Protein AF-A0A975W485-F1 (afdb_monomer_lite)

pLDDT: mean 73.98, std 15.27, range [39.44, 94.5]

Structure (mmCIF, N/CA/C/O backbone):
data_AF-A0A975W485-F1
#
_entry.id   AF-A0A975W485-F1
#
loop_
_atom_site.group_PDB
_atom_site.id
_atom_site.type_symbol
_atom_site.label_atom_id
_atom_site.label_alt_id
_atom_site.label_comp_id
_atom_site.label_asym_id
_atom_site.label_entity_id
_atom_site.label_seq_id
_atom_site.pdbx_PDB_ins_code
_atom_site.Cartn_x
_atom_site.Cartn_y
_atom_site.Cartn_z
_atom_site.occupancy
_atom_site.B_iso_or_equiv
_atom_site.auth_seq_id
_atom_site.auth_comp_id
_atom_site.auth_asym_id
_atom_site.auth_atom_id
_atom_site.pdbx_PDB_model_num
ATOM 1 N N . MET A 1 1 ? 15.518 33.620 -46.577 1.00 39.44 1 MET A N 1
ATOM 2 C CA . MET A 1 1 ? 16.293 33.807 -45.327 1.00 39.44 1 MET A CA 1
ATOM 3 C C . MET A 1 1 ? 16.130 32.571 -44.445 1.00 39.44 1 MET A C 1
ATOM 5 O O . MET A 1 1 ? 15.212 32.503 -43.639 1.00 39.44 1 MET A O 1
ATOM 9 N N . SER A 1 2 ? 16.962 31.550 -44.656 1.00 52.34 2 SER A N 1
ATOM 10 C CA . SER A 1 2 ? 16.921 30.267 -43.938 1.00 52.34 2 SER A CA 1
ATOM 11 C C . SER A 1 2 ? 17.733 30.347 -42.642 1.00 52.34 2 SER A C 1
ATOM 13 O O . SER A 1 2 ? 18.959 30.463 -42.687 1.00 52.34 2 SER A O 1
ATOM 15 N N . LYS A 1 3 ? 17.068 30.287 -41.484 1.00 60.19 3 LYS A N 1
ATOM 16 C CA . LYS A 1 3 ? 17.731 30.228 -40.173 1.00 60.19 3 LYS A CA 1
ATOM 17 C C . LYS A 1 3 ? 18.327 28.833 -39.975 1.00 60.19 3 LYS A C 1
ATOM 19 O O . LYS A 1 3 ? 17.605 27.883 -39.692 1.00 60.19 3 LYS A O 1
ATOM 24 N N . LYS A 1 4 ? 19.645 28.706 -40.157 1.00 66.50 4 LYS A N 1
ATOM 25 C CA . LYS A 1 4 ? 20.381 27.495 -39.773 1.00 66.50 4 LYS A CA 1
ATOM 26 C C . LYS A 1 4 ? 20.382 27.389 -38.250 1.00 66.50 4 LYS A C 1
ATOM 28 O O . LYS A 1 4 ? 20.908 28.268 -37.574 1.00 66.50 4 LYS A O 1
ATOM 33 N N . ILE A 1 5 ? 19.797 26.318 -37.728 1.00 73.19 5 ILE A N 1
ATOM 34 C CA . ILE A 1 5 ? 19.859 25.968 -36.310 1.00 73.19 5 ILE A CA 1
ATOM 35 C C . ILE A 1 5 ? 21.068 25.048 -36.136 1.00 73.19 5 ILE A C 1
ATOM 37 O O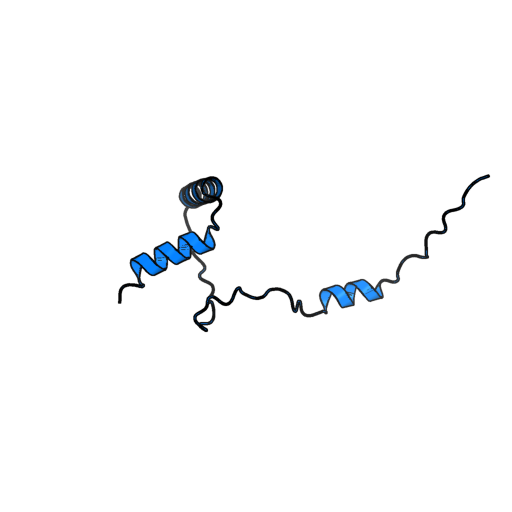 . ILE A 1 5 ? 21.131 23.975 -36.733 1.00 73.19 5 ILE A O 1
ATOM 41 N N . SER A 1 6 ? 22.050 25.505 -35.364 1.00 68.38 6 SER A N 1
ATOM 42 C CA . SER A 1 6 ? 23.254 24.746 -35.026 1.00 68.38 6 SER A CA 1
ATOM 43 C C . SER A 1 6 ? 22.951 23.818 -33.852 1.00 68.38 6 SER A C 1
ATOM 45 O O . SER A 1 6 ? 22.829 24.283 -32.721 1.00 68.38 6 SER A O 1
ATOM 47 N N . ILE A 1 7 ? 22.836 22.514 -34.106 1.00 74.75 7 ILE A N 1
ATOM 48 C CA . ILE A 1 7 ? 22.780 21.498 -33.049 1.00 74.75 7 ILE A CA 1
ATOM 49 C C . ILE A 1 7 ? 24.212 21.169 -32.618 1.00 74.75 7 ILE A C 1
ATOM 51 O O . ILE A 1 7 ? 25.058 20.833 -33.445 1.00 74.75 7 ILE A O 1
ATOM 55 N N . ALA A 1 8 ? 24.478 21.315 -31.319 1.00 74.94 8 ALA A N 1
ATOM 56 C CA . ALA A 1 8 ? 25.766 21.010 -30.705 1.00 74.94 8 ALA A CA 1
ATOM 57 C C . ALA A 1 8 ? 26.174 19.539 -30.944 1.00 74.94 8 ALA A C 1
ATOM 59 O O . ALA A 1 8 ? 25.303 18.671 -31.061 1.00 74.94 8 ALA A O 1
ATOM 60 N N . PRO A 1 9 ? 27.485 19.234 -31.021 1.00 73.31 9 PRO A N 1
ATOM 61 C CA . PRO A 1 9 ? 27.953 17.877 -31.264 1.00 73.31 9 PRO A CA 1
ATOM 62 C C . PRO A 1 9 ? 27.532 16.933 -30.132 1.00 73.31 9 PRO A C 1
ATOM 64 O O . PRO A 1 9 ? 27.390 17.332 -28.977 1.00 73.31 9 PRO A O 1
ATOM 67 N N . ARG A 1 10 ? 27.329 15.665 -30.506 1.00 64.50 10 ARG A N 1
ATOM 68 C CA . ARG A 1 10 ? 26.837 14.575 -29.655 1.00 64.50 10 ARG A CA 1
ATOM 69 C C . ARG A 1 10 ? 27.562 14.577 -28.296 1.00 64.50 10 ARG A C 1
ATOM 71 O O . ARG A 1 10 ? 28.788 14.441 -28.294 1.00 64.50 10 ARG A O 1
ATOM 78 N N . PRO A 1 11 ? 26.848 14.717 -27.161 1.00 66.19 11 PRO A N 1
ATOM 79 C CA . PRO A 1 11 ? 27.481 14.692 -25.848 1.00 66.19 11 PRO A CA 1
ATOM 80 C C . PRO A 1 11 ? 28.214 13.360 -25.675 1.00 66.19 11 PRO A C 1
ATOM 82 O O . PRO A 1 11 ? 27.673 12.290 -25.969 1.00 66.19 11 PRO A O 1
ATOM 85 N N . SER A 1 12 ? 29.487 13.437 -25.284 1.00 64.06 12 SER A N 1
ATOM 86 C CA . SER A 1 12 ? 30.323 12.254 -25.098 1.00 64.06 12 SER A CA 1
ATOM 87 C C . SER A 1 12 ? 29.783 11.408 -23.942 1.00 64.06 12 SER A C 1
ATOM 89 O O . SER A 1 12 ? 29.232 11.927 -22.973 1.00 64.06 12 SER A O 1
ATOM 91 N N . ALA A 1 13 ? 29.953 10.089 -24.043 1.00 61.19 13 ALA A N 1
ATOM 92 C CA . ALA A 1 13 ? 29.380 9.085 -23.142 1.00 61.19 13 ALA A CA 1
ATOM 93 C C . ALA A 1 13 ? 29.784 9.209 -21.653 1.00 61.19 13 ALA A C 1
ATOM 95 O O . ALA A 1 13 ? 29.296 8.443 -20.830 1.00 61.19 13 ALA A O 1
ATOM 96 N N . ARG A 1 14 ? 30.636 10.175 -21.280 1.00 59.56 14 ARG A N 1
ATOM 97 C CA . ARG A 1 14 ? 31.114 10.375 -19.902 1.00 59.56 14 ARG A CA 1
ATOM 98 C C . ARG A 1 14 ? 30.027 10.808 -18.911 1.00 59.56 14 ARG A C 1
ATOM 100 O O . ARG A 1 14 ? 30.190 10.562 -17.727 1.00 59.56 14 ARG A O 1
ATOM 107 N N . GLN A 1 15 ? 28.931 11.422 -19.362 1.00 62.28 15 GLN A N 1
ATOM 108 C CA . GLN A 1 15 ? 27.887 11.926 -18.451 1.00 62.28 15 GLN A CA 1
ATOM 109 C C . GLN A 1 15 ? 26.896 10.853 -17.973 1.00 62.28 15 GLN A C 1
ATOM 111 O O . GLN A 1 15 ? 26.216 11.056 -16.971 1.00 62.28 15 GLN A O 1
ATOM 116 N N . ALA A 1 16 ? 26.800 9.711 -18.663 1.00 63.62 16 ALA A N 1
ATOM 117 C CA . ALA A 1 16 ? 25.860 8.654 -18.283 1.00 63.62 16 ALA A CA 1
ATOM 118 C C . ALA A 1 16 ? 26.301 7.931 -16.997 1.00 63.62 16 ALA A C 1
ATOM 120 O O . ALA A 1 16 ? 25.479 7.685 -16.117 1.00 63.62 16 ALA A O 1
ATOM 121 N N . ASP A 1 17 ? 27.601 7.656 -16.865 1.00 66.50 17 ASP A N 1
ATOM 122 C CA . ASP A 1 17 ? 28.179 6.998 -15.686 1.00 66.50 17 ASP A CA 1
ATOM 123 C C . ASP A 1 17 ? 28.086 7.868 -14.426 1.00 66.50 17 ASP A C 1
ATOM 125 O O . ASP A 1 17 ? 27.885 7.358 -13.326 1.00 66.50 17 ASP A O 1
ATOM 129 N N . GLU A 1 18 ? 28.158 9.193 -14.585 1.00 67.94 18 GLU A N 1
ATOM 130 C CA . GLU A 1 18 ? 28.010 10.152 -13.487 1.00 67.94 18 GLU A CA 1
ATOM 131 C C . GLU A 1 18 ? 26.569 10.195 -12.952 1.00 67.94 18 GLU A C 1
ATOM 133 O O . GLU A 1 18 ? 26.367 10.317 -11.747 1.00 67.94 18 GLU A O 1
ATOM 138 N N . TRP A 1 19 ? 25.561 9.999 -13.810 1.00 65.69 19 TRP A N 1
ATOM 139 C CA . TRP A 1 19 ? 24.159 9.884 -13.385 1.00 65.69 19 TRP A CA 1
ATOM 140 C C . TRP A 1 19 ? 23.877 8.589 -12.608 1.00 65.69 19 TRP A C 1
ATOM 142 O O . TRP A 1 19 ? 23.080 8.600 -11.671 1.00 65.69 19 TRP A O 1
ATOM 152 N N . VAL A 1 20 ? 24.541 7.485 -12.970 1.00 68.12 20 VAL A N 1
ATOM 153 C CA . VAL A 1 20 ? 24.403 6.185 -12.286 1.00 68.12 20 VAL A CA 1
ATOM 154 C C . VAL A 1 20 ? 25.198 6.150 -10.979 1.00 68.12 20 VAL A C 1
ATOM 156 O O . VAL A 1 20 ? 24.732 5.593 -9.986 1.00 68.12 20 VAL A O 1
ATOM 159 N N . SER A 1 21 ? 26.387 6.753 -10.973 1.00 67.50 21 SER A N 1
ATOM 160 C CA . SER A 1 21 ? 27.301 6.750 -9.826 1.00 67.50 21 SER A CA 1
ATOM 161 C C . SER A 1 21 ? 26.997 7.845 -8.809 1.00 67.50 21 SER A C 1
ATOM 163 O O . SER A 1 21 ? 27.474 7.773 -7.675 1.00 67.50 21 SER A O 1
ATOM 165 N N . ALA A 1 22 ? 26.207 8.858 -9.179 1.00 61.28 22 ALA A N 1
ATOM 166 C CA . ALA A 1 22 ? 25.724 9.842 -8.229 1.00 61.28 22 ALA A CA 1
ATOM 167 C C . ALA A 1 22 ? 24.832 9.135 -7.194 1.00 61.28 22 ALA A C 1
ATOM 169 O O . ALA A 1 22 ? 23.764 8.623 -7.546 1.00 61.28 22 ALA A O 1
ATOM 170 N N . PRO A 1 23 ? 25.209 9.115 -5.901 1.00 57.53 23 PRO A N 1
ATOM 171 C CA . PRO A 1 23 ? 24.289 8.666 -4.877 1.00 57.53 23 PRO A CA 1
ATOM 172 C C . PRO A 1 23 ? 23.082 9.597 -4.940 1.00 57.53 23 PRO A C 1
ATOM 174 O O . PRO A 1 23 ? 23.215 10.806 -4.742 1.00 57.53 23 PRO A O 1
ATOM 177 N N . VAL A 1 24 ? 21.905 9.045 -5.240 1.00 59.22 24 VAL A N 1
ATOM 178 C CA . VAL A 1 24 ? 20.631 9.763 -5.161 1.00 59.22 24 VAL A CA 1
ATOM 179 C C . VAL A 1 24 ? 20.464 10.242 -3.715 1.00 59.22 24 VAL A C 1
ATOM 181 O O . VAL A 1 24 ? 19.884 9.569 -2.865 1.00 59.22 24 VAL A O 1
ATOM 184 N N . LYS A 1 25 ? 20.974 11.441 -3.413 1.00 55.38 25 LYS A N 1
ATOM 185 C CA . LYS A 1 25 ? 20.625 12.244 -2.234 1.00 55.38 25 LYS A CA 1
ATOM 186 C C . LYS A 1 25 ? 19.223 12.797 -2.464 1.00 55.38 25 LYS A C 1
ATOM 188 O O . LYS A 1 25 ? 19.031 13.984 -2.696 1.00 55.38 25 LYS A O 1
ATOM 193 N N . GLY A 1 26 ? 18.248 11.899 -2.542 1.00 51.69 26 GLY A N 1
ATOM 194 C CA . GLY A 1 26 ? 17.010 12.224 -3.235 1.00 51.69 26 GLY A CA 1
ATOM 195 C C . GLY A 1 26 ? 15.894 11.215 -3.064 1.00 51.69 26 GLY A C 1
ATOM 196 O O . GLY A 1 26 ? 15.070 11.054 -3.957 1.00 51.69 26 GLY A O 1
ATOM 197 N N . LYS A 1 27 ? 15.801 10.577 -1.902 1.00 46.84 27 LYS A N 1
ATOM 198 C CA . LYS A 1 27 ? 14.475 10.411 -1.321 1.00 46.84 27 LYS A CA 1
ATOM 199 C C . LYS A 1 27 ? 14.612 10.635 0.174 1.00 46.84 27 LYS A C 1
ATOM 201 O O . LYS A 1 27 ? 15.171 9.765 0.836 1.00 46.84 27 LYS A O 1
ATOM 206 N N . PRO A 1 28 ? 14.134 11.763 0.733 1.00 46.12 28 PRO A N 1
ATOM 207 C CA . PRO A 1 28 ? 13.785 11.720 2.134 1.00 46.12 28 PRO A CA 1
ATOM 208 C C . PRO A 1 28 ? 12.759 10.591 2.231 1.00 46.12 28 PRO A C 1
ATOM 210 O O . PRO A 1 28 ? 11.654 10.678 1.682 1.00 46.12 28 PRO A O 1
ATOM 213 N N . ALA A 1 29 ? 13.141 9.486 2.879 1.00 49.75 29 ALA A N 1
ATOM 214 C CA . ALA A 1 29 ? 12.160 8.753 3.651 1.00 49.75 29 ALA A CA 1
ATOM 215 C C . ALA A 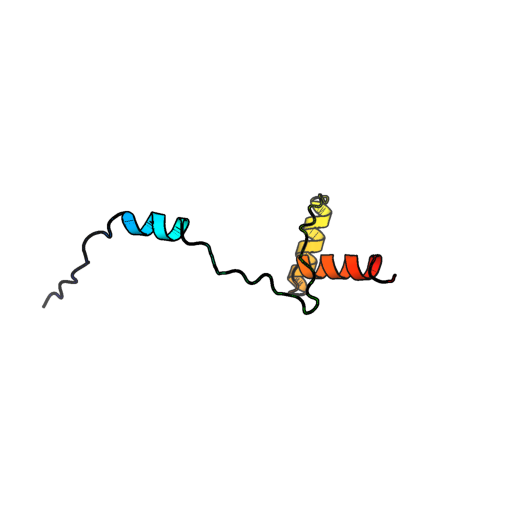1 29 ? 11.441 9.855 4.421 1.00 49.75 29 ALA A C 1
ATOM 217 O O . ALA A 1 29 ? 12.102 10.642 5.095 1.00 49.75 29 ALA A O 1
ATOM 218 N N . LYS A 1 30 ? 10.146 10.052 4.161 1.00 51.53 30 LYS A N 1
ATOM 219 C CA . LYS A 1 30 ? 9.358 10.992 4.947 1.00 51.53 30 LYS A CA 1
ATOM 220 C C . LYS A 1 30 ? 9.574 10.551 6.385 1.00 51.53 30 LYS A C 1
ATOM 222 O O . LYS A 1 30 ? 9.022 9.524 6.757 1.00 51.53 30 LYS A O 1
ATOM 227 N N . ALA A 1 31 ? 10.449 11.232 7.117 1.00 47.81 31 ALA A N 1
ATOM 228 C CA . ALA A 1 31 ? 10.616 11.009 8.531 1.00 47.81 31 ALA A CA 1
ATOM 229 C C . ALA A 1 31 ? 9.245 11.357 9.096 1.00 47.81 31 ALA A C 1
ATOM 231 O O . ALA A 1 31 ? 8.831 12.517 9.075 1.00 47.81 31 ALA A O 1
ATOM 232 N N . HIS A 1 32 ? 8.470 10.326 9.427 1.00 52.22 32 HIS A N 1
ATOM 233 C CA . HIS A 1 32 ? 7.364 10.534 10.337 1.00 52.22 32 HIS A CA 1
ATOM 234 C C . HIS A 1 32 ? 7.994 11.023 11.646 1.00 52.22 32 HIS A C 1
ATOM 236 O O . HIS A 1 32 ? 9.163 10.751 11.907 1.00 52.22 32 HIS A O 1
ATOM 242 N N . ALA A 1 33 ? 7.260 11.859 12.374 1.00 51.31 33 ALA A N 1
ATOM 243 C CA . ALA A 1 33 ? 7.783 12.732 13.424 1.00 51.31 33 ALA A CA 1
ATOM 244 C C . ALA A 1 33 ? 8.445 12.003 14.613 1.00 51.31 33 ALA A C 1
ATOM 246 O O . ALA A 1 33 ? 9.063 12.647 15.454 1.00 51.31 33 ALA A O 1
ATOM 247 N N . ASP A 1 34 ? 8.374 10.678 14.641 1.00 53.25 34 ASP A N 1
ATOM 248 C CA . ASP A 1 34 ? 9.014 9.800 15.602 1.00 53.25 34 ASP A CA 1
ATOM 249 C C . ASP A 1 34 ? 10.241 9.193 14.919 1.00 53.25 34 ASP A C 1
ATOM 251 O O . ASP A 1 34 ? 10.105 8.503 13.911 1.00 53.25 34 ASP A O 1
ATOM 255 N N . GLY A 1 35 ? 11.444 9.498 15.408 1.00 52.47 35 GLY A N 1
ATOM 256 C CA . GLY A 1 35 ? 12.739 9.138 14.810 1.00 52.47 35 GLY A CA 1
ATOM 257 C C . GLY A 1 35 ? 13.064 7.638 14.747 1.00 52.47 35 GLY A C 1
ATOM 258 O O . GLY A 1 35 ? 14.219 7.261 14.922 1.00 52.47 35 GLY A O 1
ATOM 259 N N .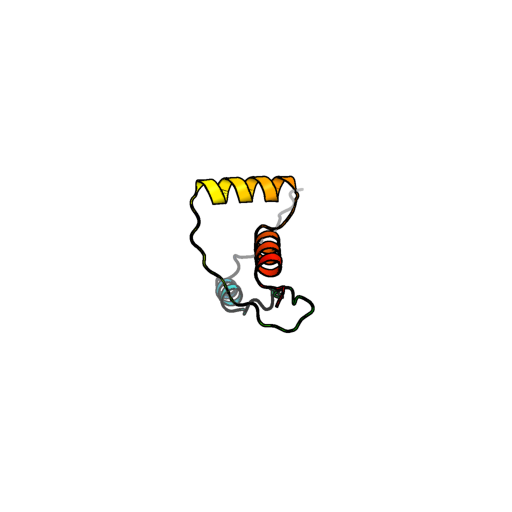 GLU A 1 36 ? 12.071 6.783 14.520 1.00 63.75 36 GLU A N 1
ATOM 260 C CA . GLU A 1 36 ? 12.219 5.353 14.319 1.00 63.75 36 GLU A CA 1
ATOM 261 C C . GLU A 1 36 ? 12.515 5.021 12.852 1.00 63.75 36 GLU A C 1
ATOM 263 O O . GLU A 1 36 ? 11.816 5.425 11.914 1.00 63.75 36 GLU A O 1
ATOM 268 N N . ASP A 1 37 ? 13.563 4.222 12.655 1.00 72.88 37 ASP A N 1
ATOM 269 C CA . ASP A 1 37 ? 13.940 3.711 11.346 1.00 72.88 37 ASP A CA 1
ATOM 270 C C . ASP A 1 37 ? 12.838 2.818 10.758 1.00 72.88 37 ASP A C 1
ATOM 272 O O . ASP A 1 37 ? 12.440 1.794 11.322 1.00 72.88 37 ASP A O 1
ATOM 276 N N . MET A 1 38 ? 12.376 3.168 9.555 1.00 73.75 38 MET A N 1
ATOM 277 C CA . MET A 1 38 ? 11.380 2.381 8.831 1.00 73.75 38 MET A CA 1
ATOM 278 C C . MET A 1 38 ? 11.962 1.038 8.384 1.00 73.75 38 MET A C 1
ATOM 280 O O . MET A 1 38 ? 12.717 0.961 7.410 1.00 73.75 38 MET A O 1
ATOM 284 N N . LYS A 1 39 ? 11.539 -0.050 9.029 1.00 80.06 39 LYS A N 1
ATOM 285 C CA . LYS A 1 39 ? 11.836 -1.410 8.562 1.00 80.06 39 LYS A CA 1
ATOM 286 C C . LYS A 1 39 ? 10.884 -1.812 7.431 1.00 80.06 39 LYS A C 1
ATOM 288 O O . LYS A 1 39 ? 9.690 -1.517 7.464 1.00 80.06 39 LYS A O 1
ATOM 293 N N . ARG A 1 40 ? 11.418 -2.480 6.400 1.00 83.88 40 ARG A N 1
ATOM 294 C CA . ARG A 1 40 ? 10.618 -3.013 5.284 1.00 83.88 40 ARG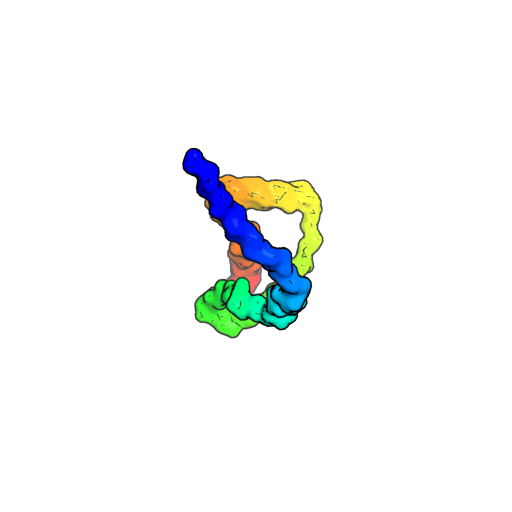 A CA 1
ATOM 295 C C . ARG A 1 40 ? 9.874 -4.263 5.745 1.00 83.88 40 ARG A C 1
ATOM 297 O O . ARG A 1 40 ? 10.505 -5.211 6.200 1.00 83.88 40 ARG A O 1
ATOM 304 N N . LEU A 1 41 ? 8.557 -4.265 5.574 1.00 82.94 41 LEU A N 1
ATOM 305 C CA . LEU A 1 41 ? 7.703 -5.427 5.789 1.00 82.94 41 LEU A CA 1
ATOM 306 C C . LEU A 1 41 ? 7.303 -6.001 4.423 1.00 82.94 41 LEU A C 1
ATOM 308 O O . LEU A 1 41 ? 6.567 -5.356 3.676 1.00 82.94 41 LEU A O 1
ATOM 312 N N . THR A 1 42 ? 7.806 -7.190 4.092 1.00 88.88 42 THR A N 1
ATOM 313 C CA . THR A 1 42 ? 7.399 -7.939 2.893 1.00 88.88 42 THR A CA 1
ATOM 314 C C . THR A 1 42 ? 6.302 -8.915 3.288 1.00 88.88 42 THR A C 1
ATOM 316 O O . THR A 1 42 ? 6.518 -9.755 4.158 1.00 88.88 42 THR A O 1
ATOM 319 N N . ILE A 1 43 ? 5.132 -8.792 2.664 1.00 87.06 43 ILE A N 1
ATOM 320 C CA . ILE A 1 43 ? 3.988 -9.676 2.890 1.00 87.06 43 ILE A CA 1
ATOM 321 C C . ILE A 1 43 ? 3.441 -10.159 1.557 1.00 87.06 43 ILE A C 1
ATOM 323 O O . ILE A 1 43 ? 3.249 -9.370 0.630 1.00 87.06 43 ILE A O 1
ATOM 327 N N . ASP A 1 44 ? 3.147 -11.449 1.492 1.00 89.06 44 ASP A N 1
ATOM 328 C CA . ASP A 1 44 ? 2.416 -12.034 0.382 1.00 89.06 44 ASP A CA 1
ATOM 329 C C . ASP A 1 44 ? 0.925 -12.014 0.708 1.00 89.06 44 ASP A C 1
ATOM 331 O O . ASP A 1 44 ? 0.485 -12.491 1.755 1.00 89.06 44 ASP A O 1
ATOM 335 N N . ILE A 1 45 ? 0.135 -11.441 -0.196 1.00 88.62 45 ILE A N 1
ATOM 336 C CA . ILE A 1 45 ? -1.321 -11.395 -0.083 1.00 88.62 45 ILE A CA 1
ATOM 337 C C . ILE A 1 45 ? -1.962 -11.986 -1.341 1.00 88.62 45 ILE A C 1
ATOM 339 O O . ILE A 1 45 ? -1.440 -11.798 -2.444 1.00 88.62 45 ILE A O 1
ATOM 343 N N . PRO A 1 46 ? -3.114 -12.672 -1.225 1.00 94.50 46 PRO A N 1
ATOM 344 C CA . PRO A 1 46 ? -3.822 -13.188 -2.389 1.00 94.50 46 PRO A CA 1
ATOM 345 C C . PRO A 1 46 ? -4.150 -12.076 -3.390 1.00 94.50 46 PRO A C 1
ATOM 347 O O . PRO A 1 46 ? -4.577 -10.983 -3.007 1.00 94.50 46 PRO A O 1
ATOM 350 N N . ALA A 1 47 ? -4.036 -12.371 -4.688 1.00 92.00 47 ALA A N 1
ATOM 351 C CA . ALA A 1 47 ? -4.260 -11.389 -5.753 1.00 92.00 47 ALA A CA 1
ATOM 352 C C . ALA A 1 47 ? -5.647 -10.719 -5.676 1.00 92.00 47 ALA A C 1
ATOM 354 O O . ALA A 1 47 ? -5.784 -9.525 -5.948 1.00 92.00 47 ALA A O 1
ATOM 355 N N . ALA A 1 48 ? -6.671 -11.469 -5.255 1.00 91.62 48 ALA A N 1
ATOM 356 C CA . ALA A 1 48 ? -8.019 -10.947 -5.053 1.00 91.62 48 ALA A CA 1
ATOM 357 C C . ALA A 1 48 ? -8.076 -9.874 -3.951 1.00 91.62 48 ALA A C 1
ATOM 359 O O . ALA A 1 48 ? -8.749 -8.857 -4.123 1.00 91.62 48 ALA A O 1
ATOM 360 N N . LEU A 1 49 ? -7.347 -10.074 -2.848 1.00 90.31 49 LEU A N 1
ATOM 361 C CA . LEU A 1 49 ? -7.283 -9.122 -1.741 1.00 90.31 49 LEU A CA 1
ATOM 362 C C . LEU A 1 49 ? -6.501 -7.874 -2.153 1.00 90.31 49 LEU A C 1
ATOM 364 O O . LEU A 1 49 ? -6.991 -6.763 -1.975 1.00 90.31 49 LEU A O 1
ATOM 368 N N . HIS A 1 50 ? -5.344 -8.053 -2.797 1.00 90.50 50 HIS A N 1
ATOM 369 C CA . HIS A 1 50 ? -4.550 -6.935 -3.310 1.00 90.50 50 HIS A CA 1
ATOM 370 C C . HIS A 1 50 ? -5.356 -6.054 -4.273 1.00 90.50 50 HIS A C 1
ATOM 372 O O . HIS A 1 50 ? -5.295 -4.829 -4.194 1.00 90.50 50 HIS A O 1
ATOM 378 N N . ARG A 1 51 ? -6.159 -6.663 -5.158 1.00 91.25 51 ARG A N 1
ATOM 379 C CA . ARG A 1 51 ? -7.015 -5.923 -6.094 1.00 91.25 51 ARG A CA 1
ATOM 380 C C . ARG A 1 51 ? -8.066 -5.079 -5.373 1.00 91.25 51 ARG A C 1
ATOM 382 O O . ARG A 1 51 ? -8.243 -3.927 -5.757 1.00 91.25 51 ARG A O 1
ATOM 389 N N . ARG A 1 52 ? -8.733 -5.637 -4.357 1.00 90.81 52 ARG A N 1
ATOM 390 C CA . ARG A 1 52 ? -9.746 -4.924 -3.558 1.00 90.81 52 ARG A CA 1
ATOM 391 C C . ARG A 1 52 ? -9.130 -3.740 -2.818 1.00 90.81 52 ARG A C 1
ATOM 393 O O . ARG A 1 52 ? -9.528 -2.606 -3.066 1.00 90.81 52 ARG A O 1
ATOM 400 N N . VAL A 1 53 ? -8.064 -3.995 -2.059 1.00 89.38 53 VAL A N 1
ATOM 401 C CA . VAL A 1 53 ? -7.352 -2.958 -1.298 1.00 89.38 53 VAL A CA 1
ATOM 402 C C . VAL A 1 53 ? -6.854 -1.850 -2.228 1.00 89.38 53 VAL A C 1
ATOM 404 O O . VAL A 1 53 ? -7.044 -0.669 -1.948 1.00 89.38 53 VAL A O 1
ATOM 407 N N . LYS A 1 54 ? -6.284 -2.207 -3.387 1.00 89.31 54 LYS A N 1
ATOM 408 C CA . LYS A 1 54 ? -5.820 -1.225 -4.372 1.00 89.31 54 LYS A CA 1
ATOM 409 C C . LYS A 1 54 ? -6.964 -0.383 -4.944 1.00 89.31 54 LYS A C 1
ATOM 411 O O . LYS A 1 54 ? -6.771 0.814 -5.141 1.00 89.31 54 LYS A O 1
ATOM 416 N N . SER A 1 55 ? -8.127 -0.979 -5.227 1.00 91.50 55 SER A N 1
ATOM 417 C CA . SER A 1 55 ? -9.289 -0.230 -5.729 1.00 91.50 55 SER A CA 1
ATOM 418 C C . SER A 1 55 ? -9.881 0.714 -4.685 1.00 91.50 55 SER A C 1
ATOM 420 O O . SER A 1 55 ? -10.221 1.842 -5.027 1.00 91.50 55 SER A O 1
ATOM 422 N N . GLU A 1 56 ? -9.946 0.290 -3.423 1.00 88.69 56 GLU A N 1
ATOM 423 C CA . GLU A 1 56 ? -10.468 1.111 -2.325 1.00 88.69 56 GLU A CA 1
ATOM 424 C C . GLU A 1 56 ? -9.541 2.296 -2.037 1.00 88.69 56 GLU A C 1
ATOM 426 O O . GLU A 1 56 ? -9.993 3.440 -2.021 1.00 88.69 56 GLU A O 1
ATOM 431 N N . CYS A 1 57 ? -8.228 2.051 -1.956 1.00 90.88 57 CYS A N 1
ATOM 432 C CA . CYS A 1 57 ? -7.240 3.118 -1.779 1.00 90.88 57 CYS A CA 1
ATOM 433 C C . CYS A 1 57 ? -7.275 4.126 -2.941 1.00 90.88 57 CYS A C 1
ATOM 435 O O . CYS A 1 57 ? -7.142 5.329 -2.728 1.00 90.88 57 CYS A O 1
ATOM 437 N N . ALA A 1 58 ? -7.482 3.653 -4.178 1.00 89.25 58 ALA A N 1
ATOM 438 C CA . ALA A 1 58 ? -7.599 4.527 -5.344 1.00 89.25 58 ALA A CA 1
ATOM 439 C C . ALA A 1 58 ? -8.855 5.412 -5.293 1.00 89.25 58 ALA A C 1
ATOM 441 O O . ALA A 1 58 ? -8.787 6.570 -5.695 1.00 89.25 58 ALA A O 1
ATOM 442 N N . ALA A 1 59 ? -9.975 4.888 -4.786 1.00 88.06 59 ALA A N 1
ATOM 443 C CA . ALA A 1 59 ? -11.209 5.652 -4.618 1.00 88.06 59 ALA A CA 1
ATOM 444 C C . ALA A 1 59 ? -11.090 6.721 -3.518 1.00 88.06 59 ALA A C 1
ATOM 446 O O . ALA A 1 59 ? -11.637 7.810 -3.663 1.00 88.06 59 ALA A O 1
ATOM 447 N N . GLN A 1 60 ? -10.357 6.424 -2.443 1.00 85.56 60 GLN A N 1
ATOM 448 C CA . GLN A 1 60 ? -10.149 7.341 -1.316 1.00 85.56 60 GLN A CA 1
ATOM 449 C C . GLN A 1 60 ? -8.988 8.328 -1.533 1.00 85.56 60 GLN A C 1
ATOM 451 O O . GLN A 1 60 ? -8.859 9.299 -0.794 1.00 85.56 60 GLN A O 1
ATOM 456 N N . GLY A 1 61 ? -8.153 8.113 -2.555 1.00 86.62 61 GLY A N 1
ATOM 457 C CA . GLY A 1 61 ? -6.978 8.948 -2.825 1.00 86.62 61 GLY A CA 1
ATOM 458 C C . GLY A 1 61 ? -5.832 8.740 -1.829 1.00 86.62 61 GLY A C 1
ATOM 459 O O . GLY A 1 61 ? -4.917 9.562 -1.758 1.00 86.62 61 GLY A O 1
ATOM 460 N N . GLU A 1 62 ? -5.858 7.644 -1.074 1.00 87.50 62 GLU A N 1
ATOM 461 C CA . GLU A 1 62 ? -4.870 7.337 -0.045 1.00 87.50 62 GLU A CA 1
ATOM 462 C C . GLU A 1 62 ? -3.780 6.392 -0.552 1.00 87.50 62 GLU A C 1
ATOM 464 O O . GLU A 1 62 ? -3.941 5.621 -1.506 1.00 87.50 62 GLU A O 1
ATOM 469 N N . LYS A 1 63 ? -2.618 6.434 0.103 1.00 88.00 63 LYS A N 1
ATOM 470 C CA . LYS A 1 63 ? -1.534 5.508 -0.213 1.00 88.00 63 LYS A CA 1
ATOM 471 C C . LYS A 1 63 ? -1.781 4.190 0.492 1.00 88.00 63 LYS A C 1
ATOM 473 O O . LYS A 1 63 ? -1.870 4.142 1.712 1.00 88.00 63 LYS A O 1
ATOM 478 N N . MET A 1 64 ? -1.712 3.105 -0.271 1.00 86.69 64 MET A N 1
ATOM 479 C CA . MET A 1 64 ? -1.823 1.746 0.263 1.00 86.69 64 MET A CA 1
ATOM 480 C C . MET A 1 64 ? -0.849 1.476 1.424 1.00 86.69 64 MET A C 1
ATOM 482 O O . MET A 1 64 ? -1.196 0.786 2.371 1.00 86.69 64 MET A O 1
ATOM 486 N N . ALA A 1 65 ? 0.360 2.050 1.382 1.00 86.25 65 ALA A N 1
ATOM 487 C CA . ALA A 1 65 ? 1.334 1.919 2.466 1.00 86.25 65 ALA A CA 1
ATOM 488 C C . ALA A 1 65 ? 0.882 2.595 3.773 1.00 86.25 65 ALA A C 1
ATOM 490 O O . ALA A 1 65 ? 1.184 2.082 4.846 1.00 86.25 65 ALA A O 1
ATOM 491 N N . ASP A 1 66 ? 0.170 3.719 3.685 1.00 85.56 66 ASP A N 1
ATOM 492 C CA . ASP A 1 66 ? -0.319 4.454 4.854 1.00 85.56 66 ASP A CA 1
ATOM 493 C C . ASP A 1 66 ? -1.543 3.742 5.455 1.00 85.56 66 ASP A C 1
ATOM 495 O O . ASP A 1 66 ? -1.588 3.541 6.663 1.00 85.56 66 ASP A O 1
ATOM 499 N N . VAL A 1 67 ? -2.445 3.214 4.618 1.00 88.06 67 VAL A N 1
ATOM 500 C CA . VAL A 1 67 ? -3.579 2.375 5.059 1.00 88.06 67 VAL A CA 1
ATOM 501 C C . VAL A 1 67 ? -3.101 1.106 5.774 1.00 88.06 67 VAL A C 1
ATOM 503 O O . VAL A 1 67 ? -3.602 0.750 6.838 1.00 88.06 67 VAL A O 1
ATOM 506 N N . VAL A 1 68 ? -2.097 0.416 5.218 1.00 88.00 68 VAL A N 1
ATOM 507 C CA . VAL A 1 68 ? -1.525 -0.783 5.858 1.00 88.00 68 VAL A CA 1
ATOM 508 C C . VAL A 1 68 ? -0.832 -0.426 7.176 1.00 88.00 68 VAL A C 1
ATOM 510 O O . VAL A 1 68 ? -0.930 -1.188 8.135 1.00 88.00 68 VAL A O 1
ATOM 513 N N . ARG A 1 69 ? -0.160 0.728 7.254 1.00 86.75 69 ARG A N 1
ATOM 514 C CA . ARG A 1 69 ? 0.425 1.220 8.511 1.00 86.75 69 ARG A CA 1
ATOM 515 C C . ARG A 1 69 ? -0.637 1.489 9.564 1.00 86.75 69 ARG A C 1
ATOM 517 O O . ARG A 1 69 ? -0.462 1.041 10.690 1.00 86.75 69 ARG A O 1
ATOM 524 N N . ASP A 1 70 ? -1.723 2.159 9.199 1.00 87.94 70 ASP A N 1
ATOM 525 C CA . ASP A 1 70 ? -2.812 2.461 10.126 1.00 87.94 70 ASP A CA 1
ATOM 526 C C . ASP A 1 70 ? -3.478 1.179 10.645 1.00 87.94 70 ASP A C 1
ATOM 528 O O . ASP A 1 70 ? -3.663 1.016 11.849 1.00 87.94 70 ASP A O 1
ATOM 532 N N . LEU A 1 71 ? -3.698 0.189 9.771 1.00 88.12 71 LEU A N 1
ATOM 533 C CA . LEU A 1 71 ? -4.205 -1.126 10.172 1.00 88.12 71 LEU A CA 1
ATOM 534 C C . LEU A 1 71 ? -3.268 -1.833 11.169 1.00 88.12 71 LEU A C 1
ATOM 536 O O . LEU A 1 71 ? -3.734 -2.457 12.125 1.00 88.12 71 LEU A O 1
ATOM 540 N N . LEU A 1 72 ? -1.949 -1.737 10.971 1.00 88.06 72 LEU A N 1
ATOM 541 C CA . LEU A 1 72 ? -0.959 -2.297 11.895 1.00 88.06 72 LEU A CA 1
ATOM 542 C C . LEU A 1 72 ? -0.941 -1.546 13.233 1.00 88.06 72 LEU A C 1
A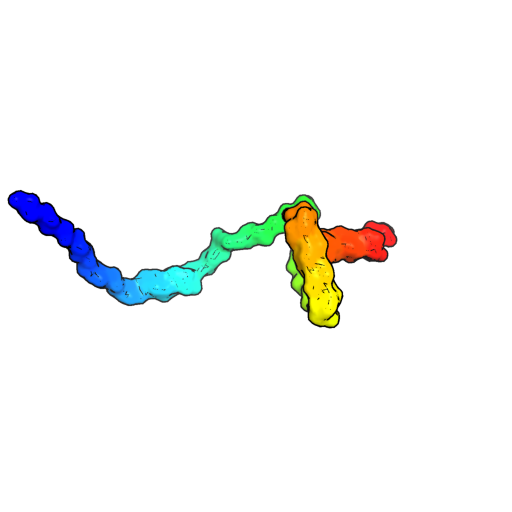TOM 544 O O . LEU A 1 72 ? -0.915 -2.192 14.278 1.00 88.06 72 LEU A O 1
ATOM 548 N N . ILE A 1 73 ? -1.019 -0.214 13.224 1.00 87.56 73 ILE A N 1
ATOM 549 C CA . ILE A 1 73 ? -1.090 0.609 14.443 1.00 87.56 73 ILE A CA 1
ATOM 550 C C . ILE A 1 73 ? -2.391 0.330 15.201 1.00 87.56 73 ILE A C 1
ATOM 552 O O . ILE A 1 73 ? -2.378 0.164 16.416 1.00 87.56 73 ILE A O 1
ATOM 556 N N . GLN A 1 74 ? -3.521 0.192 14.514 1.00 88.25 74 GLN A N 1
ATOM 557 C CA . GLN A 1 74 ? -4.792 -0.125 15.158 1.00 88.25 74 GLN A CA 1
ATOM 558 C C . GLN A 1 74 ? -4.763 -1.502 15.843 1.00 88.25 74 GLN A C 1
ATOM 560 O O . GLN A 1 74 ? -5.371 -1.682 16.901 1.00 88.25 74 GLN A O 1
ATOM 565 N N . LYS A 1 75 ? -4.076 -2.481 15.238 1.00 87.19 75 LYS A N 1
ATOM 566 C CA . LYS A 1 75 ? -3.980 -3.857 15.750 1.00 87.19 75 LYS A CA 1
ATOM 567 C C . LYS A 1 75 ? -2.910 -4.044 16.824 1.00 87.19 75 LYS A C 1
ATOM 569 O O . LYS A 1 75 ? -3.147 -4.818 17.745 1.00 87.19 75 LYS A O 1
ATOM 574 N N . TYR A 1 76 ? -1.771 -3.365 16.708 1.00 86.19 76 TYR A N 1
ATOM 575 C CA . TYR A 1 76 ? -0.588 -3.588 17.552 1.00 86.19 76 TYR 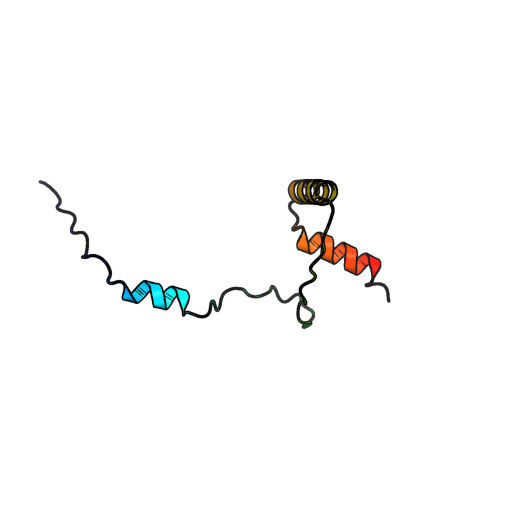A CA 1
ATOM 576 C C . TYR A 1 76 ? -0.124 -2.350 18.332 1.00 86.19 76 TYR A C 1
ATOM 578 O O . TYR A 1 76 ? 0.661 -2.484 19.260 1.00 86.19 76 TYR A O 1
ATOM 586 N N . GLY A 1 77 ? -0.596 -1.153 17.986 1.00 74.00 77 GLY A N 1
ATOM 587 C CA . GLY A 1 77 ? -0.235 0.113 18.637 1.00 74.00 77 GLY A CA 1
ATOM 588 C C . GLY A 1 77 ? -1.032 0.429 19.906 1.00 74.00 77 GLY A C 1
ATOM 589 O O . GLY A 1 77 ? -0.742 1.416 20.571 1.00 74.00 77 GLY A O 1
ATOM 590 N N . LYS A 1 78 ? -2.023 -0.398 20.269 1.00 61.03 78 LYS A N 1
ATOM 591 C CA . LYS A 1 78 ? -2.586 -0.423 21.626 1.00 61.03 78 LYS A CA 1
ATOM 592 C C . LYS A 1 78 ? -1.807 -1.437 22.458 1.00 61.03 78 LYS A C 1
ATOM 594 O O . LYS A 1 78 ? -2.261 -2.570 22.613 1.00 61.03 78 LYS A O 1
ATOM 599 N N . SER A 1 79 ? -0.653 -1.033 22.969 1.00 51.44 79 SER A N 1
ATOM 600 C CA . SER A 1 79 ? 0.014 -1.730 24.065 1.00 51.44 79 SER A CA 1
ATOM 601 C C . SER A 1 79 ? 0.519 -0.736 25.090 1.00 51.44 79 SER A C 1
ATOM 603 O O . SER A 1 79 ? 0.840 0.403 24.690 1.00 51.44 79 SER A O 1
#

Secondary structure (DSSP, 8-state):
------PPP---THHHHHHHHS----------SS------------HHHHHHHHHHHHHHT--HHHHHHHHHHHHHS--

Sequence (79 aa):
MSKKISIAPRPSARQADEWVSAPVKGKPAKAHADGEDMKRLTIDIPAALHRRVKSECAAQGEKMADVVRDLLIQKYGKS

Foldseek 3Di:
DDDDDDDDPDPDPVVVVVVVPPDCPDDPPPPDPPNDDDDDDDDDDDPVVVVVLVVVCVVVVHDSVVVVVVVCCVVPVPD

Radius of gyration: 23.16 Å; chains: 1; bounding box: 42×47×69 Å